Protein AF-A0A535J8W6-F1 (afdb_monomer_lite)

pLDDT: mean 78.18, std 15.45, range [37.81, 95.25]

Radius of gyration: 19.68 Å; chains: 1; bounding box: 38×68×31 Å

Sequence (104 aa):
MSSKTFSMLVRCWYDLQTEATQLQVVRADKAEEIRLEDGNFLLRISVDEATSVGRCFIRHLASGREAYVQGGPNLHTFIKDCLLKDGEPGYSDPGPIDESGTIQ

Secondary structure (DSSP, 8-state):
-------EEEEEEEETTTTEEEEEEEETTTTEE---TT--EEEEEEEETTTTEEEEEEEETTT--EEEEEE-HHHHHHHIIIII--S-----------TT----

Structure (mmCIF, N/CA/C/O backbone):
data_AF-A0A535J8W6-F1
#
_entry.id   AF-A0A535J8W6-F1
#
loop_
_atom_site.group_PDB
_atom_site.id
_atom_site.type_symbol
_atom_site.label_atom_id
_atom_site.label_alt_id
_atom_site.label_comp_id
_atom_site.label_asym_id
_atom_site.label_entity_id
_atom_site.label_seq_id
_atom_site.pdbx_PDB_ins_code
_atom_site.Cartn_x
_atom_site.Cartn_y
_atom_site.Cartn_z
_atom_site.occupancy
_atom_site.B_iso_or_equiv
_atom_site.auth_seq_id
_atom_site.auth_comp_id
_atom_site.auth_asym_id
_atom_site.auth_atom_id
_atom_site.pdbx_PDB_model_num
ATOM 1 N N . MET A 1 1 ? -9.034 -24.166 -9.685 1.00 44.03 1 MET A N 1
ATOM 2 C CA . MET A 1 1 ? -8.695 -23.580 -8.371 1.00 44.03 1 MET A CA 1
ATOM 3 C C . MET A 1 1 ? -9.430 -22.260 -8.242 1.00 44.03 1 MET A C 1
ATOM 5 O O . MET A 1 1 ? -9.347 -21.469 -9.170 1.00 44.03 1 MET A O 1
ATOM 9 N N . SER A 1 2 ? -10.182 -22.024 -7.164 1.00 59.47 2 SER A N 1
ATOM 10 C CA . SER A 1 2 ? -10.814 -20.716 -6.957 1.00 59.47 2 SER A CA 1
ATOM 11 C C . SER A 1 2 ? -9.765 -19.730 -6.438 1.00 59.47 2 SER A C 1
ATOM 13 O O . SER A 1 2 ? -9.337 -19.844 -5.288 1.00 59.47 2 SER A O 1
ATOM 15 N N . SER A 1 3 ? -9.329 -18.774 -7.256 1.00 62.56 3 SER A N 1
ATOM 16 C CA . SER A 1 3 ? -8.558 -17.637 -6.752 1.00 62.56 3 SER A CA 1
ATOM 17 C C . SER A 1 3 ? -9.521 -16.682 -6.052 1.00 62.56 3 SER A C 1
ATOM 19 O O . SER A 1 3 ? -10.410 -16.114 -6.686 1.00 62.56 3 SER A O 1
ATOM 21 N N . LYS A 1 4 ? -9.377 -16.511 -4.738 1.00 80.06 4 LYS A N 1
ATOM 22 C CA . LYS A 1 4 ? -10.051 -15.415 -4.039 1.00 80.06 4 LYS A CA 1
ATOM 23 C C . LYS A 1 4 ? -9.260 -14.142 -4.314 1.00 80.06 4 LYS A C 1
ATOM 25 O O . LYS A 1 4 ? -8.232 -13.918 -3.686 1.00 80.06 4 LYS A O 1
ATOM 30 N N . THR A 1 5 ? -9.733 -13.347 -5.264 1.00 85.12 5 THR A N 1
ATOM 31 C CA . THR A 1 5 ? -9.182 -12.021 -5.552 1.00 85.12 5 THR A CA 1
ATOM 32 C C . THR A 1 5 ? -10.038 -10.975 -4.856 1.00 85.12 5 THR A C 1
ATOM 34 O O . THR A 1 5 ? -11.263 -11.034 -4.923 1.00 85.12 5 THR A O 1
ATOM 37 N N . PHE A 1 6 ? -9.401 -10.019 -4.192 1.00 86.69 6 PHE A N 1
ATOM 38 C CA . PHE A 1 6 ? -10.050 -8.807 -3.708 1.00 86.69 6 PHE A CA 1
ATOM 39 C C . PHE A 1 6 ? -9.081 -7.637 -3.855 1.00 86.69 6 PHE A C 1
ATOM 41 O O . PHE A 1 6 ? -7.865 -7.832 -3.878 1.00 86.69 6 PHE A O 1
ATOM 48 N N . SER A 1 7 ? -9.633 -6.433 -3.944 1.00 88.94 7 SER A N 1
ATOM 49 C CA . SER A 1 7 ? -8.870 -5.190 -4.019 1.00 88.94 7 SER A CA 1
ATOM 50 C C . SER A 1 7 ? -9.066 -4.385 -2.741 1.00 88.94 7 SER A C 1
ATOM 52 O O . SER A 1 7 ? -10.099 -4.492 -2.074 1.00 88.94 7 SER A O 1
ATOM 54 N N . MET A 1 8 ? -8.077 -3.564 -2.407 1.00 88.94 8 MET A N 1
ATOM 55 C CA . MET A 1 8 ? -8.130 -2.649 -1.272 1.00 88.94 8 MET A CA 1
ATOM 56 C C . MET A 1 8 ? -7.937 -1.220 -1.765 1.00 88.94 8 MET A C 1
ATOM 58 O O . MET A 1 8 ? -7.120 -0.973 -2.650 1.00 88.94 8 MET A O 1
ATOM 62 N N . LEU A 1 9 ? -8.688 -0.296 -1.183 1.00 89.31 9 LEU A N 1
ATOM 63 C CA . LEU A 1 9 ? -8.482 1.136 -1.319 1.00 89.31 9 LEU A CA 1
ATOM 64 C C . LEU A 1 9 ? -7.672 1.604 -0.117 1.00 89.31 9 LEU A C 1
ATOM 66 O O . LEU A 1 9 ? -8.035 1.307 1.020 1.00 89.31 9 LEU A O 1
ATOM 70 N N . VAL A 1 10 ? -6.584 2.323 -0.376 1.00 87.56 10 VAL A N 1
ATOM 71 C CA . VAL A 1 10 ? -5.731 2.907 0.659 1.00 87.56 10 VAL A CA 1
ATOM 72 C C . VAL A 1 10 ? -5.824 4.418 0.529 1.00 87.56 10 VAL A C 1
ATOM 74 O O . VAL A 1 10 ? -5.435 4.979 -0.494 1.00 87.56 10 VAL A O 1
ATOM 77 N N . ARG A 1 11 ? -6.368 5.074 1.552 1.00 88.88 11 ARG A N 1
ATOM 78 C CA . ARG A 1 11 ? -6.489 6.529 1.628 1.00 88.88 11 ARG A CA 1
ATOM 79 C C . ARG A 1 11 ? -5.551 7.045 2.707 1.00 88.88 11 ARG A C 1
ATOM 81 O O . ARG A 1 11 ? -5.593 6.573 3.836 1.00 88.88 11 ARG A O 1
ATOM 88 N N . CYS A 1 12 ? -4.740 8.029 2.349 1.00 88.94 12 CYS A N 1
ATOM 89 C CA . CYS A 1 12 ? -3.815 8.709 3.244 1.00 88.94 12 CYS A CA 1
ATOM 90 C C . CYS A 1 12 ? -4.173 10.197 3.271 1.00 88.94 12 CYS A C 1
ATOM 92 O O . CYS A 1 12 ? -4.429 10.781 2.215 1.00 88.94 12 CYS A O 1
ATOM 94 N N . TRP A 1 13 ? -4.238 10.801 4.453 1.00 90.19 13 TRP A N 1
ATOM 95 C CA . TRP A 1 13 ? -4.436 12.242 4.602 1.00 90.19 13 TRP A CA 1
ATOM 96 C C . TRP A 1 13 ? -3.746 12.747 5.864 1.00 90.19 13 TRP A C 1
ATOM 98 O O . TRP A 1 13 ? -3.555 11.999 6.819 1.00 90.19 13 TRP A O 1
ATOM 108 N N . TYR A 1 14 ? -3.374 14.023 5.864 1.00 90.19 14 TYR A N 1
ATOM 109 C CA . TYR A 1 14 ? -2.870 14.683 7.061 1.00 90.19 14 TYR A CA 1
ATOM 110 C C . TYR A 1 14 ? -4.052 15.229 7.864 1.00 90.19 14 TYR A C 1
ATOM 112 O O . TYR A 1 14 ? -4.832 16.033 7.351 1.00 90.19 14 TYR A O 1
ATOM 120 N N . ASP A 1 15 ? -4.220 14.753 9.094 1.00 93.88 15 ASP A N 1
ATOM 121 C CA . ASP A 1 15 ? -5.231 15.247 10.022 1.00 93.88 15 ASP A CA 1
ATOM 122 C C . ASP A 1 15 ? -4.630 16.363 10.877 1.00 93.88 15 ASP A C 1
ATOM 124 O O . ASP A 1 15 ? -3.738 16.128 11.694 1.00 93.88 15 ASP A O 1
ATOM 128 N N . LEU A 1 16 ? -5.134 17.581 10.670 1.00 93.19 16 LEU A N 1
ATOM 129 C CA . LEU A 1 16 ? -4.690 18.782 11.374 1.00 93.19 16 LEU A CA 1
ATOM 130 C C . LEU A 1 16 ? -5.049 18.765 12.864 1.00 93.19 16 LEU A C 1
ATOM 132 O O . LEU A 1 16 ? -4.376 19.431 13.640 1.00 93.19 16 LEU A O 1
ATOM 136 N N . GLN A 1 17 ? -6.088 18.035 13.282 1.00 95.25 17 GLN A N 1
ATOM 137 C CA . GLN A 1 17 ? -6.473 17.979 14.695 1.00 95.25 17 GLN A CA 1
ATOM 138 C C . GLN A 1 17 ? -5.521 17.107 15.507 1.00 95.25 17 GLN A C 1
ATOM 140 O O . GLN A 1 17 ? -5.221 17.422 16.656 1.00 95.25 17 GLN A O 1
ATOM 145 N N . THR A 1 18 ? -5.053 16.008 14.915 1.00 93.06 18 THR A N 1
ATOM 146 C CA . THR A 1 18 ? -4.110 15.087 15.564 1.00 93.06 18 THR A CA 1
ATOM 147 C C . THR A 1 18 ? -2.657 15.348 15.169 1.00 93.06 18 THR A C 1
ATOM 149 O O . THR A 1 18 ? -1.778 14.622 15.621 1.00 93.06 1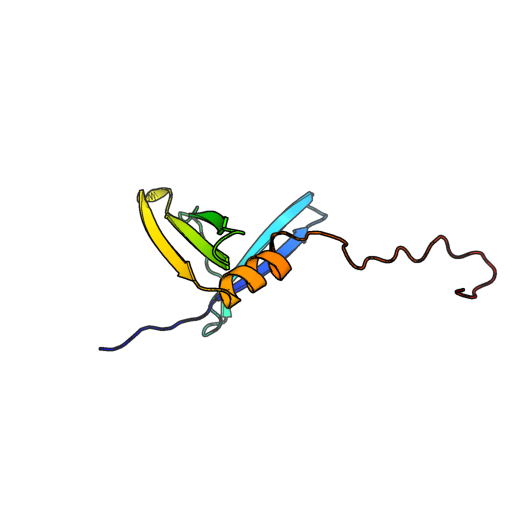8 THR A O 1
ATOM 152 N N . GLU A 1 19 ? -2.422 16.316 14.277 1.00 94.19 19 GLU A N 1
ATOM 153 C CA . GLU A 1 19 ? -1.130 16.619 13.640 1.00 94.19 19 GLU A CA 1
ATOM 154 C C . GLU A 1 19 ? -0.423 15.375 13.074 1.00 94.19 19 GLU A C 1
ATOM 156 O O . GLU A 1 19 ? 0.805 15.266 13.058 1.00 94.19 19 GLU A O 1
ATOM 161 N N . ALA A 1 20 ? -1.206 14.411 12.586 1.00 87.19 20 ALA A N 1
ATOM 162 C CA . ALA A 1 20 ? -0.720 13.091 12.211 1.00 87.19 20 ALA A CA 1
ATOM 163 C C . ALA A 1 20 ? -1.235 12.683 10.835 1.00 87.19 20 ALA A C 1
ATOM 165 O O . ALA A 1 20 ? -2.341 13.030 10.422 1.00 87.19 20 ALA A O 1
ATOM 166 N N . THR A 1 21 ? -0.425 11.900 10.124 1.00 89.69 21 THR A N 1
ATOM 167 C CA . THR A 1 21 ? -0.887 11.245 8.902 1.00 89.69 21 THR A CA 1
ATOM 168 C C . THR A 1 21 ? -1.787 10.078 9.282 1.00 89.69 21 THR A C 1
ATOM 170 O O . THR A 1 21 ? -1.342 9.134 9.932 1.00 89.69 21 THR A O 1
ATOM 173 N N . GLN A 1 22 ? -3.042 10.149 8.861 1.00 88.75 22 GLN A N 1
ATOM 174 C CA . GLN A 1 22 ? -4.029 9.099 9.042 1.00 88.75 22 GLN A CA 1
ATOM 175 C C . GLN A 1 22 ? -4.071 8.207 7.801 1.00 88.75 22 GLN A C 1
ATOM 177 O O . GLN A 1 22 ? -3.937 8.671 6.663 1.00 88.75 22 GLN A O 1
ATOM 182 N N . LEU A 1 23 ? -4.264 6.911 8.034 1.00 86.81 23 LEU A N 1
ATOM 183 C CA . LEU A 1 23 ? -4.367 5.894 6.997 1.00 86.81 23 LEU A CA 1
ATOM 184 C C . LEU A 1 23 ? -5.682 5.141 7.164 1.00 86.81 23 LEU A C 1
ATOM 186 O O . LEU A 1 23 ? -5.950 4.588 8.226 1.00 86.81 23 LEU A O 1
ATOM 190 N N . GLN A 1 24 ? -6.459 5.056 6.090 1.00 89.38 24 GLN A N 1
ATOM 191 C CA . GLN A 1 24 ? -7.634 4.198 6.015 1.00 89.38 24 GLN A CA 1
ATOM 192 C C . GLN A 1 24 ? -7.435 3.152 4.929 1.00 89.38 24 GLN A C 1
ATOM 194 O O . GLN A 1 24 ? -7.054 3.473 3.800 1.00 89.38 24 GLN A O 1
ATOM 199 N N . VAL A 1 25 ? -7.731 1.898 5.264 1.00 89.75 25 VAL A N 1
ATOM 200 C CA . VAL A 1 25 ? -7.699 0.779 4.322 1.00 89.75 25 VAL A CA 1
ATOM 201 C C . VAL A 1 25 ? -9.090 0.173 4.246 1.00 89.75 25 VAL A C 1
ATOM 203 O O . VAL A 1 25 ? -9.638 -0.246 5.258 1.00 89.75 25 VAL A O 1
ATOM 206 N N . VAL A 1 26 ? -9.670 0.110 3.051 1.00 91.38 26 VAL A N 1
ATOM 207 C CA . VAL A 1 26 ? -11.037 -0.384 2.830 1.00 91.38 26 VAL A CA 1
ATOM 208 C C . VAL A 1 26 ? -11.021 -1.501 1.799 1.00 91.38 26 VAL A C 1
ATOM 210 O O . VAL A 1 26 ? -10.374 -1.390 0.759 1.00 91.38 26 VAL A O 1
ATOM 213 N N . ARG A 1 27 ? -11.767 -2.579 2.039 1.00 91.25 27 ARG A N 1
ATOM 214 C CA . ARG A 1 27 ? -12.050 -3.583 1.010 1.00 91.25 27 ARG A CA 1
ATOM 215 C C . ARG A 1 27 ? -12.932 -2.991 -0.078 1.00 91.25 27 ARG A C 1
ATOM 217 O O . ARG A 1 27 ? -14.081 -2.650 0.184 1.00 91.25 27 ARG A O 1
ATOM 224 N N . ALA A 1 28 ? -12.429 -2.933 -1.307 1.00 91.25 28 ALA A N 1
ATOM 225 C CA . ALA A 1 28 ? -13.139 -2.303 -2.419 1.00 91.25 28 ALA A CA 1
ATOM 226 C C . ALA A 1 28 ? -14.464 -3.008 -2.754 1.00 91.25 28 ALA A C 1
ATOM 228 O O . ALA A 1 28 ? -15.430 -2.362 -3.136 1.00 91.25 28 ALA A O 1
ATOM 229 N N . ASP A 1 29 ? -14.515 -4.331 -2.589 1.00 91.00 29 ASP A N 1
ATOM 230 C CA . ASP A 1 29 ? -15.686 -5.144 -2.920 1.00 91.00 29 ASP A CA 1
ATOM 231 C C . ASP A 1 29 ? -16.802 -5.071 -1.873 1.00 91.00 29 ASP A C 1
ATOM 233 O O . ASP A 1 29 ? -17.954 -5.362 -2.183 1.00 91.00 29 ASP A O 1
ATOM 237 N N . LYS A 1 30 ? -16.466 -4.695 -0.636 1.00 91.50 30 LYS A N 1
ATOM 238 C CA . LYS A 1 30 ? -17.403 -4.698 0.495 1.00 91.50 30 LYS A CA 1
ATOM 239 C C . LYS A 1 30 ? -17.636 -3.334 1.127 1.00 91.50 30 LYS A C 1
ATOM 241 O O . LYS A 1 30 ? -18.524 -3.210 1.959 1.00 91.50 30 LYS A O 1
ATOM 246 N N . ALA A 1 31 ? -16.816 -2.345 0.778 1.00 90.06 31 ALA A N 1
ATOM 247 C CA . ALA A 1 31 ? -16.733 -1.066 1.478 1.00 90.06 31 ALA A CA 1
ATOM 248 C C . ALA A 1 31 ? -16.499 -1.215 3.001 1.00 90.06 31 ALA A C 1
ATOM 250 O O . ALA A 1 31 ? -16.855 -0.339 3.782 1.00 90.06 31 ALA A O 1
ATOM 251 N N . GLU A 1 32 ? -15.888 -2.325 3.426 1.00 91.00 32 GLU A N 1
ATOM 252 C CA . GLU A 1 32 ? -15.566 -2.600 4.828 1.00 91.00 32 GLU A CA 1
ATOM 253 C C . GLU A 1 32 ? -14.170 -2.069 5.154 1.00 91.00 32 GLU A C 1
ATOM 255 O O . GLU A 1 32 ? -13.195 -2.422 4.480 1.00 91.00 32 GLU A O 1
ATOM 260 N N . GLU A 1 33 ? -14.065 -1.248 6.198 1.00 88.94 33 GLU A N 1
ATOM 261 C CA . GLU A 1 33 ? -12.773 -0.807 6.718 1.00 88.94 33 GLU A CA 1
ATOM 262 C C . GLU A 1 33 ? -12.021 -1.982 7.355 1.00 88.94 33 GLU A C 1
ATOM 264 O O . GLU A 1 33 ? -12.553 -2.730 8.178 1.00 88.94 33 GLU A O 1
ATOM 269 N N . ILE A 1 34 ? -10.765 -2.151 6.951 1.00 84.56 34 ILE A N 1
ATOM 270 C CA . ILE A 1 34 ? -9.871 -3.182 7.457 1.00 84.56 34 ILE A CA 1
ATOM 271 C C . ILE A 1 34 ? -9.115 -2.604 8.643 1.00 84.56 34 ILE A C 1
ATOM 273 O O . ILE A 1 34 ? -8.211 -1.783 8.485 1.00 84.56 34 ILE A O 1
ATOM 277 N N . ARG A 1 35 ? -9.444 -3.095 9.836 1.00 79.12 35 ARG A N 1
ATOM 278 C CA . ARG A 1 35 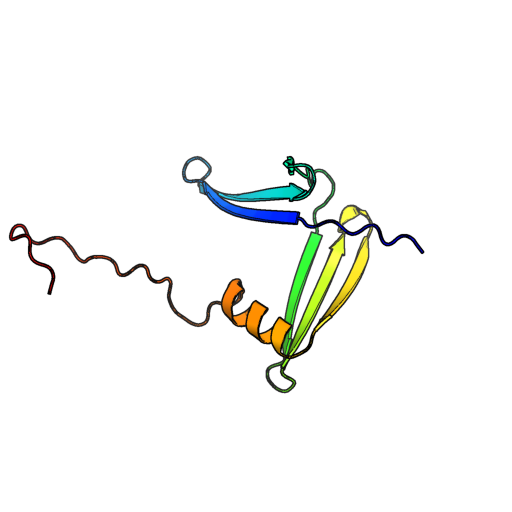? -8.666 -2.799 11.035 1.00 79.12 35 ARG A CA 1
ATOM 279 C C . ARG A 1 35 ? -7.379 -3.607 11.033 1.00 79.12 35 ARG A C 1
ATOM 281 O O . ARG A 1 35 ? -7.403 -4.835 11.003 1.00 79.12 35 ARG A O 1
ATOM 288 N N . LEU A 1 36 ? -6.255 -2.907 11.109 1.00 74.12 36 LEU A N 1
ATOM 289 C CA . LEU A 1 36 ? -4.924 -3.501 11.217 1.00 74.12 36 LEU A CA 1
ATOM 290 C C . LEU A 1 36 ? -4.531 -3.743 12.688 1.00 74.12 36 LEU A C 1
ATOM 292 O O . LEU A 1 36 ? -3.352 -3.675 13.003 1.00 74.12 36 LEU A O 1
ATOM 296 N N . GLU A 1 37 ? -5.489 -3.998 13.592 1.00 56.88 37 GLU A N 1
ATOM 297 C CA . GLU A 1 37 ? -5.300 -3.977 15.063 1.00 56.88 37 GLU A CA 1
ATOM 298 C C . GLU A 1 37 ? -4.215 -4.952 15.597 1.00 56.88 37 GLU A C 1
ATOM 300 O O . GLU A 1 37 ? -3.643 -4.675 16.643 1.00 56.88 37 GLU A O 1
ATOM 305 N N . ASP A 1 38 ? -3.815 -5.985 14.837 1.00 61.56 38 ASP A N 1
ATOM 306 C CA . ASP A 1 38 ? -2.622 -6.837 15.089 1.00 61.56 38 ASP A CA 1
ATOM 307 C C . ASP A 1 38 ? -1.580 -6.792 13.940 1.00 61.56 38 ASP A C 1
ATOM 309 O O . ASP A 1 38 ? -0.565 -7.494 13.932 1.00 61.56 38 ASP A O 1
ATOM 313 N N . GLY A 1 39 ? -1.866 -5.980 12.924 1.00 66.56 39 GLY A N 1
ATOM 314 C CA . GLY A 1 39 ? -1.349 -6.017 11.561 1.00 66.56 39 GLY A CA 1
ATOM 315 C C . GLY A 1 39 ? -0.394 -4.880 11.243 1.00 66.56 39 GLY A C 1
ATOM 316 O O . GLY A 1 39 ? -0.535 -4.224 10.214 1.00 66.56 39 GLY A O 1
ATOM 317 N N . ASN A 1 40 ? 0.602 -4.650 12.097 1.00 74.81 40 ASN A N 1
ATOM 318 C CA . ASN A 1 40 ? 1.735 -3.833 11.681 1.00 74.81 40 ASN A CA 1
ATOM 319 C C . ASN A 1 40 ? 2.534 -4.614 10.630 1.00 74.81 40 ASN A C 1
ATOM 321 O O . ASN A 1 40 ? 3.077 -5.692 10.908 1.00 74.81 40 ASN A O 1
ATOM 325 N N . PHE A 1 41 ? 2.598 -4.075 9.415 1.00 83.62 41 PHE A N 1
ATOM 326 C CA . PHE A 1 41 ? 3.404 -4.625 8.333 1.00 83.62 41 PHE A CA 1
ATOM 327 C C . PHE A 1 41 ? 4.597 -3.719 8.064 1.00 83.62 41 PHE A C 1
ATOM 329 O O . PHE A 1 41 ? 4.450 -2.508 7.919 1.00 83.62 41 PHE A O 1
ATOM 336 N N . LEU A 1 42 ? 5.778 -4.317 7.937 1.00 84.12 42 LEU A N 1
ATOM 337 C CA . LEU A 1 42 ? 6.902 -3.637 7.316 1.00 84.12 42 LEU A CA 1
ATOM 338 C C . LEU A 1 42 ? 6.765 -3.792 5.803 1.00 84.12 42 LEU A C 1
ATOM 340 O O . LEU A 1 42 ? 6.851 -4.909 5.290 1.00 84.12 42 LEU A O 1
ATOM 344 N N . LEU A 1 43 ? 6.590 -2.668 5.113 1.00 85.56 43 LEU A N 1
ATOM 345 C CA . LEU A 1 43 ? 6.728 -2.566 3.667 1.00 85.56 43 LEU A CA 1
ATOM 346 C C . LEU A 1 43 ? 8.103 -1.971 3.360 1.00 85.56 43 LEU A C 1
ATOM 348 O O . LEU A 1 43 ? 8.367 -0.819 3.696 1.00 85.56 43 LEU A O 1
ATOM 352 N N . ARG A 1 44 ? 8.992 -2.746 2.737 1.00 87.94 44 ARG A N 1
ATOM 353 C CA . ARG A 1 44 ? 10.285 -2.247 2.257 1.00 87.94 44 ARG A CA 1
ATOM 354 C C . ARG A 1 44 ? 10.300 -2.270 0.743 1.00 87.94 44 ARG A C 1
ATOM 356 O O . ARG A 1 44 ? 10.185 -3.332 0.138 1.00 87.94 44 ARG A O 1
ATOM 363 N N . ILE A 1 45 ? 10.496 -1.098 0.161 1.00 86.88 45 ILE A N 1
ATOM 364 C CA . ILE A 1 45 ? 10.630 -0.923 -1.275 1.00 86.88 45 ILE A CA 1
ATOM 365 C C . ILE A 1 45 ? 12.104 -0.678 -1.583 1.00 86.88 45 ILE A C 1
ATOM 367 O O . ILE A 1 45 ? 12.739 0.163 -0.950 1.00 86.88 45 ILE A O 1
ATOM 371 N N . SER A 1 46 ? 12.652 -1.432 -2.529 1.00 84.62 46 SER A N 1
ATOM 372 C CA . SER A 1 46 ? 13.966 -1.167 -3.100 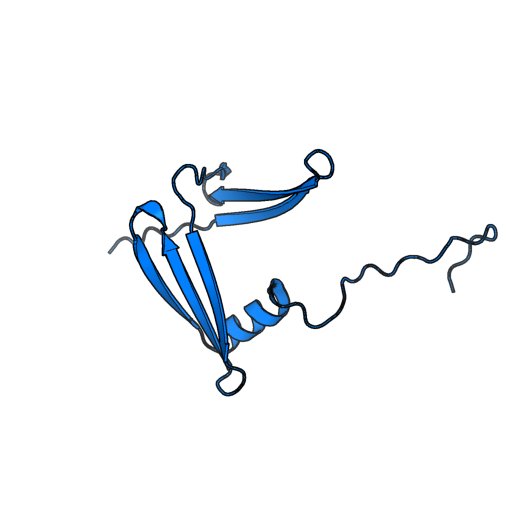1.00 84.62 46 SER A CA 1
ATOM 373 C C . SER A 1 46 ? 13.868 -1.093 -4.615 1.00 84.62 46 SER A C 1
ATOM 375 O O . SER A 1 46 ? 13.195 -1.895 -5.265 1.00 84.62 46 SER A O 1
ATOM 377 N N . VAL A 1 47 ? 14.534 -0.087 -5.164 1.00 83.62 47 VAL A N 1
ATOM 378 C CA . VAL A 1 47 ? 14.527 0.252 -6.583 1.00 83.62 47 VAL A CA 1
ATOM 379 C C . VAL A 1 47 ? 15.954 0.084 -7.082 1.00 83.62 47 VAL A C 1
ATOM 381 O O . VAL A 1 47 ? 16.888 0.588 -6.463 1.00 83.62 47 VAL A O 1
ATOM 384 N N . ASP A 1 48 ? 16.130 -0.689 -8.149 1.00 82.69 48 ASP A N 1
ATOM 385 C CA . ASP A 1 48 ? 17.433 -0.915 -8.768 1.00 82.69 48 ASP A CA 1
ATOM 386 C C . ASP A 1 48 ? 17.513 -0.145 -10.087 1.00 82.69 48 ASP A C 1
ATOM 388 O O . ASP A 1 48 ? 16.920 -0.532 -11.096 1.00 82.69 48 ASP A O 1
ATOM 392 N N . GLU A 1 49 ? 18.249 0.964 -10.058 1.00 79.44 49 GLU A N 1
ATOM 393 C CA . GLU A 1 49 ? 18.406 1.875 -11.193 1.00 79.44 49 GLU A CA 1
ATOM 394 C C . GLU A 1 49 ? 19.118 1.243 -12.390 1.00 79.44 49 GLU A C 1
ATOM 396 O O . GLU A 1 49 ? 18.855 1.619 -13.529 1.00 79.44 49 GLU A O 1
ATOM 401 N N . ALA A 1 50 ? 19.985 0.254 -12.159 1.00 82.69 50 ALA A N 1
ATOM 402 C CA . ALA A 1 50 ? 20.706 -0.409 -13.238 1.00 82.69 50 ALA A CA 1
ATOM 403 C C . ALA A 1 50 ? 19.820 -1.415 -13.982 1.00 82.69 50 ALA A C 1
ATOM 405 O O . ALA A 1 50 ? 20.006 -1.638 -15.178 1.00 82.69 50 ALA A O 1
ATOM 406 N N . THR A 1 51 ? 18.864 -2.037 -13.285 1.00 78.62 51 THR A N 1
ATOM 407 C CA . THR A 1 51 ? 18.055 -3.130 -13.846 1.00 78.62 51 THR A CA 1
ATOM 408 C C . THR A 1 51 ? 16.592 -2.765 -14.100 1.00 78.62 51 THR A C 1
ATOM 410 O O . THR A 1 51 ? 15.877 -3.555 -14.714 1.00 78.62 51 THR A O 1
ATOM 413 N N . SER A 1 52 ? 16.132 -1.577 -13.684 1.00 79.19 52 SER A N 1
ATOM 414 C CA . SER A 1 52 ? 14.710 -1.179 -13.728 1.00 79.19 52 SER A CA 1
ATOM 415 C C . SER A 1 52 ? 13.784 -2.171 -13.004 1.00 79.19 52 SER A C 1
ATOM 417 O O . SER A 1 52 ? 12.623 -2.359 -13.381 1.00 79.19 52 SER A O 1
ATOM 419 N N . VAL A 1 53 ? 14.314 -2.860 -11.990 1.00 79.06 53 VAL A N 1
ATOM 420 C CA . VAL A 1 53 ? 13.579 -3.838 -11.185 1.00 79.06 53 VAL A CA 1
ATOM 421 C C . VAL A 1 53 ? 13.152 -3.189 -9.875 1.00 79.06 53 VAL A C 1
ATOM 423 O O . VAL A 1 53 ? 13.985 -2.791 -9.057 1.00 79.06 53 VAL A O 1
ATOM 426 N N . GLY A 1 54 ? 11.840 -3.166 -9.643 1.00 82.88 54 GLY A N 1
ATOM 427 C CA . GLY A 1 54 ? 11.247 -2.804 -8.360 1.00 82.88 54 GLY A CA 1
ATOM 428 C C . GLY A 1 54 ? 11.058 -4.045 -7.491 1.00 82.88 54 GLY A C 1
ATOM 429 O O . GLY A 1 54 ? 10.483 -5.046 -7.932 1.00 82.88 54 GLY A O 1
ATOM 430 N N . ARG A 1 55 ? 11.527 -3.993 -6.245 1.00 85.88 55 ARG A N 1
ATOM 431 C CA . ARG A 1 55 ? 11.337 -5.061 -5.259 1.00 85.88 55 ARG A CA 1
ATOM 432 C C . ARG A 1 55 ? 10.561 -4.523 -4.073 1.00 85.88 55 ARG A C 1
ATOM 434 O O . ARG A 1 55 ? 10.842 -3.446 -3.556 1.00 85.88 55 ARG A O 1
ATOM 441 N N . CYS A 1 56 ? 9.591 -5.305 -3.636 1.00 88.19 56 CYS A N 1
ATOM 442 C CA . CYS A 1 56 ? 8.772 -5.014 -2.483 1.00 88.19 56 CYS A CA 1
ATOM 443 C C . CYS A 1 56 ? 8.814 -6.210 -1.535 1.00 88.19 56 CYS A C 1
ATOM 445 O O . CYS A 1 56 ? 8.538 -7.348 -1.916 1.00 88.19 56 CYS A O 1
ATOM 447 N N . PHE A 1 57 ? 9.194 -5.943 -0.296 1.00 88.75 57 PHE A N 1
ATOM 448 C CA . PHE A 1 57 ? 9.206 -6.907 0.785 1.00 88.75 57 PHE A CA 1
ATOM 449 C C . PHE A 1 57 ? 8.120 -6.542 1.785 1.00 88.75 57 PHE A C 1
ATOM 451 O O . PHE A 1 57 ? 8.059 -5.403 2.251 1.00 88.75 57 PHE A O 1
ATOM 458 N N . ILE A 1 58 ? 7.285 -7.522 2.116 1.00 90.12 58 ILE A N 1
ATOM 459 C CA . ILE A 1 58 ? 6.182 -7.376 3.057 1.00 90.12 58 ILE A CA 1
ATOM 460 C C . ILE A 1 58 ? 6.427 -8.342 4.206 1.00 90.12 58 ILE A C 1
ATOM 462 O O . ILE A 1 58 ? 6.510 -9.550 3.993 1.00 90.12 58 ILE A O 1
ATOM 466 N N . ARG A 1 59 ? 6.491 -7.827 5.431 1.00 90.12 59 ARG A N 1
ATOM 467 C CA . ARG A 1 59 ? 6.600 -8.648 6.641 1.00 90.12 59 ARG A CA 1
ATOM 468 C C . ARG A 1 59 ? 5.490 -8.318 7.614 1.00 90.12 59 ARG A C 1
ATOM 470 O O . ARG A 1 59 ? 5.359 -7.171 8.024 1.00 90.12 59 ARG A O 1
ATOM 477 N N . HIS A 1 60 ? 4.745 -9.333 8.035 1.00 88.00 60 HIS A N 1
ATOM 478 C CA . HIS A 1 60 ? 3.806 -9.218 9.142 1.00 88.00 60 HIS A CA 1
ATOM 479 C C . HIS A 1 60 ? 4.571 -9.318 10.462 1.00 88.00 60 HIS A C 1
ATOM 481 O O . HIS A 1 60 ? 5.088 -10.391 10.787 1.00 88.00 60 HIS A O 1
ATOM 487 N N . LEU A 1 61 ? 4.657 -8.222 11.218 1.00 85.25 61 LEU A N 1
ATOM 488 C CA . LEU A 1 61 ? 5.530 -8.156 12.391 1.00 85.25 61 LEU A CA 1
ATOM 489 C C . LEU A 1 61 ? 5.107 -9.135 13.489 1.00 85.25 61 LEU A C 1
ATOM 491 O O . LEU A 1 61 ? 5.960 -9.856 13.999 1.00 85.25 61 LEU A O 1
ATOM 495 N N . ALA A 1 62 ? 3.808 -9.234 13.784 1.00 86.44 62 ALA A N 1
ATOM 496 C CA . ALA A 1 62 ? 3.309 -10.083 14.865 1.00 86.44 62 ALA A CA 1
ATOM 497 C C . ALA A 1 62 ? 3.539 -11.584 14.613 1.00 86.44 62 ALA A C 1
ATOM 499 O O . ALA A 1 62 ? 3.907 -12.316 15.524 1.00 86.44 62 ALA A O 1
ATOM 500 N N . SER A 1 63 ? 3.359 -12.059 13.371 1.00 87.75 63 SER A N 1
ATOM 501 C CA . SER A 1 63 ? 3.547 -13.490 13.048 1.00 87.75 63 SER A CA 1
ATOM 502 C C . SER A 1 63 ? 4.929 -13.850 12.497 1.00 87.75 63 SER A C 1
ATOM 504 O O . SER A 1 63 ? 5.196 -15.023 12.265 1.00 87.75 63 SER A O 1
ATOM 506 N N . GLY A 1 64 ? 5.752 -12.858 12.149 1.00 87.75 64 GLY A N 1
ATOM 507 C CA . GLY A 1 64 ? 7.027 -13.064 11.457 1.00 87.75 64 GLY A CA 1
ATOM 508 C C . GLY A 1 64 ? 6.932 -13.584 10.014 1.00 87.75 64 GLY A C 1
ATOM 509 O O . GLY A 1 64 ? 7.964 -13.839 9.410 1.00 87.75 64 GLY A O 1
ATOM 510 N N . ARG A 1 65 ? 5.729 -13.755 9.447 1.00 88.94 65 ARG A N 1
ATOM 511 C CA . ARG A 1 65 ? 5.528 -14.189 8.053 1.00 88.94 65 ARG A CA 1
ATOM 512 C C . ARG A 1 65 ? 5.948 -13.109 7.061 1.00 88.94 65 ARG A C 1
ATOM 514 O O . ARG A 1 65 ? 5.694 -11.925 7.286 1.00 88.94 65 ARG A O 1
ATOM 521 N N . GLU A 1 66 ? 6.518 -13.542 5.942 1.00 93.06 66 GLU A N 1
ATOM 522 C CA . GLU A 1 66 ? 7.138 -12.667 4.948 1.00 93.06 66 GLU A CA 1
ATOM 523 C C . GLU A 1 66 ? 6.720 -13.045 3.525 1.00 93.06 66 GLU A C 1
ATOM 525 O O . GLU A 1 66 ? 6.471 -14.214 3.225 1.00 93.06 66 GLU A O 1
ATOM 530 N N . ALA A 1 67 ? 6.651 -12.044 2.649 1.00 89.75 67 ALA A N 1
ATOM 531 C CA . ALA A 1 67 ? 6.408 -12.203 1.224 1.00 89.75 67 ALA A CA 1
ATOM 532 C C . ALA A 1 67 ? 7.290 -11.244 0.414 1.00 89.75 67 ALA A C 1
ATOM 534 O O . ALA A 1 67 ? 7.553 -10.112 0.828 1.00 89.75 67 ALA A O 1
ATOM 535 N N . TYR A 1 68 ? 7.708 -11.701 -0.765 1.00 88.69 68 TYR A N 1
ATOM 536 C CA . TYR A 1 68 ? 8.528 -10.940 -1.702 1.00 88.69 68 TYR A CA 1
ATOM 537 C C . TYR A 1 68 ? 7.782 -10.776 -3.022 1.00 88.69 68 TYR A C 1
ATOM 539 O O . TYR A 1 68 ? 7.352 -11.758 -3.627 1.00 88.69 68 TYR A O 1
ATOM 547 N N . VAL A 1 69 ? 7.653 -9.533 -3.475 1.00 84.69 69 VAL A N 1
ATOM 548 C CA . VAL A 1 69 ? 7.074 -9.174 -4.768 1.00 84.69 69 VAL A CA 1
ATOM 549 C C . VAL A 1 69 ? 8.163 -8.502 -5.593 1.00 84.69 69 VAL A C 1
ATOM 551 O O . VAL A 1 69 ? 8.700 -7.467 -5.203 1.00 84.69 69 VAL A O 1
ATOM 554 N N . GLN A 1 70 ? 8.498 -9.095 -6.736 1.00 86.81 70 GLN A N 1
ATOM 555 C CA . GLN A 1 70 ? 9.388 -8.494 -7.724 1.00 86.81 70 GLN A CA 1
ATOM 556 C C . GLN A 1 70 ? 8.576 -8.140 -8.965 1.00 86.81 70 GLN A C 1
ATOM 558 O O . GLN A 1 70 ? 7.821 -8.968 -9.474 1.00 86.81 70 GLN A O 1
ATOM 563 N N . GLY A 1 71 ? 8.754 -6.920 -9.456 1.00 85.06 71 GLY A N 1
ATOM 564 C CA . GLY A 1 71 ? 8.158 -6.457 -10.700 1.00 85.06 71 GLY A CA 1
ATOM 565 C C . GLY A 1 71 ? 9.208 -5.875 -11.635 1.00 85.06 71 GLY A C 1
ATOM 566 O O . GLY A 1 71 ? 10.297 -5.486 -11.216 1.00 85.06 71 GLY A O 1
ATOM 567 N N . GLY A 1 72 ? 8.869 -5.853 -12.919 1.00 86.94 72 GLY A N 1
ATOM 568 C CA . GLY A 1 72 ? 9.688 -5.233 -13.954 1.00 86.94 72 GLY A CA 1
ATOM 569 C C . GLY A 1 72 ? 9.485 -3.712 -14.050 1.00 86.94 72 GLY A C 1
ATOM 570 O O . GLY A 1 72 ? 8.971 -3.095 -13.110 1.00 86.94 72 GLY A O 1
ATOM 571 N N . PRO A 1 73 ? 9.801 -3.119 -15.215 1.00 85.19 73 PRO A N 1
ATOM 572 C CA . PRO A 1 73 ? 9.848 -1.668 -15.407 1.00 85.19 73 PRO A CA 1
ATOM 573 C C . PRO A 1 73 ? 8.575 -0.915 -14.998 1.00 85.19 73 PRO A C 1
ATOM 575 O O . PRO A 1 73 ? 8.663 0.142 -14.390 1.00 85.19 73 PRO A O 1
ATOM 578 N N . ASN A 1 74 ? 7.383 -1.473 -15.234 1.00 86.81 74 ASN A N 1
ATOM 579 C CA . ASN A 1 74 ? 6.130 -0.796 -14.872 1.00 86.81 74 ASN A CA 1
ATOM 580 C C . ASN A 1 74 ? 5.954 -0.630 -13.354 1.00 86.81 74 ASN A C 1
ATOM 582 O O . ASN A 1 74 ? 5.440 0.391 -12.907 1.00 86.81 74 ASN A O 1
ATOM 586 N N . LEU A 1 75 ? 6.382 -1.618 -12.556 1.00 82.94 75 LEU A N 1
ATOM 587 C CA . LEU A 1 75 ? 6.349 -1.491 -11.095 1.00 82.94 75 LEU A CA 1
ATOM 588 C C . LEU A 1 75 ? 7.393 -0.473 -10.626 1.00 82.94 75 LEU A C 1
ATOM 590 O O . LEU A 1 75 ? 7.120 0.314 -9.725 1.00 82.94 75 LEU A O 1
ATOM 594 N N . HIS A 1 76 ? 8.572 -0.486 -11.249 1.00 84.06 76 HIS A N 1
ATOM 595 C CA . HIS A 1 76 ? 9.649 0.465 -10.978 1.00 84.06 76 HIS A CA 1
ATOM 596 C C . HIS A 1 76 ? 9.203 1.910 -11.222 1.00 84.06 76 HIS A C 1
ATOM 598 O O . HIS A 1 76 ? 9.316 2.737 -10.321 1.00 84.06 76 HIS A O 1
ATOM 604 N N . THR A 1 77 ? 8.632 2.197 -12.394 1.00 85.62 77 THR A N 1
ATOM 605 C CA . THR A 1 77 ? 8.080 3.516 -12.737 1.00 85.62 77 THR A CA 1
ATOM 606 C C . THR A 1 77 ? 6.980 3.930 -11.766 1.00 85.62 77 THR A C 1
ATOM 608 O O . THR A 1 77 ? 7.053 5.013 -11.200 1.00 85.62 77 THR A O 1
ATOM 611 N N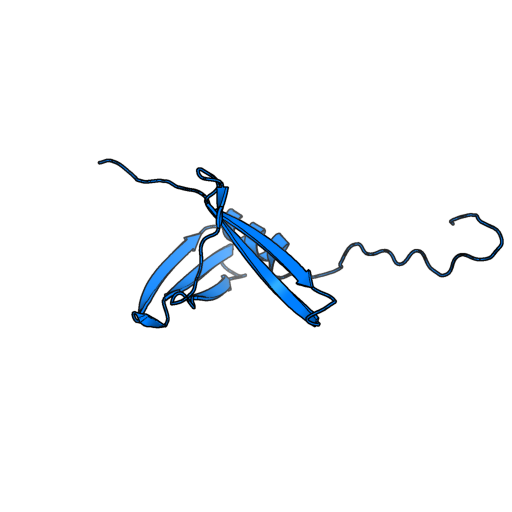 . PHE A 1 78 ? 6.018 3.046 -11.480 1.00 85.06 78 PHE A N 1
ATOM 612 C CA . PHE A 1 78 ? 4.947 3.345 -10.526 1.00 85.06 78 PHE A CA 1
ATOM 613 C C . PHE A 1 78 ? 5.482 3.740 -9.141 1.00 85.06 78 PHE A C 1
ATOM 615 O O . PHE A 1 78 ? 5.028 4.717 -8.551 1.00 85.06 78 PHE A O 1
ATOM 622 N N . ILE A 1 79 ? 6.460 2.996 -8.613 1.00 83.88 79 ILE A N 1
ATOM 623 C CA . ILE A 1 79 ? 7.082 3.306 -7.320 1.00 83.88 79 ILE A CA 1
ATOM 624 C C . ILE A 1 79 ? 7.750 4.682 -7.354 1.00 83.88 79 ILE A C 1
ATOM 626 O O . ILE A 1 79 ? 7.573 5.464 -6.420 1.00 83.88 79 ILE A O 1
ATOM 630 N N . LYS A 1 80 ? 8.511 4.981 -8.410 1.00 83.75 80 LYS A N 1
ATOM 631 C CA . LYS A 1 80 ? 9.185 6.274 -8.547 1.00 83.75 80 LYS A CA 1
ATOM 632 C C . LYS A 1 80 ? 8.194 7.429 -8.556 1.00 83.75 80 LYS A C 1
ATOM 634 O O . LYS A 1 80 ? 8.287 8.313 -7.705 1.00 83.75 80 LYS A O 1
ATOM 639 N N . ASP A 1 81 ? 7.220 7.359 -9.455 1.00 85.19 81 ASP A N 1
ATOM 640 C CA . ASP A 1 81 ? 6.275 8.444 -9.706 1.00 85.19 81 ASP A CA 1
ATOM 641 C C . ASP A 1 81 ? 5.349 8.677 -8.506 1.00 85.19 81 ASP A C 1
ATOM 643 O O . ASP A 1 81 ? 5.048 9.816 -8.150 1.00 85.19 81 ASP A O 1
ATOM 647 N N . CYS A 1 82 ? 4.885 7.604 -7.857 1.00 80.69 82 CYS A N 1
ATOM 648 C CA . CYS A 1 82 ? 3.878 7.712 -6.803 1.00 80.69 82 CYS A CA 1
ATOM 649 C C . CYS A 1 82 ? 4.451 7.801 -5.383 1.00 80.69 82 CYS A C 1
ATOM 651 O O . CYS A 1 82 ? 3.769 8.335 -4.508 1.00 80.69 82 CYS A O 1
ATOM 653 N N . LEU A 1 83 ? 5.645 7.256 -5.116 1.00 80.19 83 LEU A N 1
ATOM 654 C CA . LEU A 1 83 ? 6.144 7.082 -3.743 1.00 80.19 83 LEU A CA 1
ATOM 655 C C . LEU A 1 83 ? 7.471 7.782 -3.455 1.00 80.19 83 LEU A C 1
ATOM 657 O O . LEU A 1 83 ? 7.674 8.187 -2.313 1.00 80.19 83 LEU A O 1
ATOM 661 N N . LEU A 1 84 ? 8.369 7.910 -4.435 1.00 77.25 84 LEU A N 1
ATOM 662 C CA . LEU A 1 84 ? 9.708 8.457 -4.185 1.00 77.25 84 LEU A CA 1
ATOM 663 C C . LEU A 1 84 ? 9.833 9.955 -4.468 1.00 77.25 84 LEU A C 1
ATOM 665 O O . LEU A 1 84 ? 10.754 10.551 -3.927 1.00 77.25 84 LEU A O 1
ATOM 669 N N . LYS A 1 85 ? 8.893 10.563 -5.212 1.00 64.88 85 LYS A N 1
ATOM 670 C CA . LYS A 1 85 ? 8.818 12.017 -5.463 1.00 64.88 85 LYS A CA 1
ATOM 671 C C . LYS A 1 85 ? 10.203 12.665 -5.608 1.00 64.88 85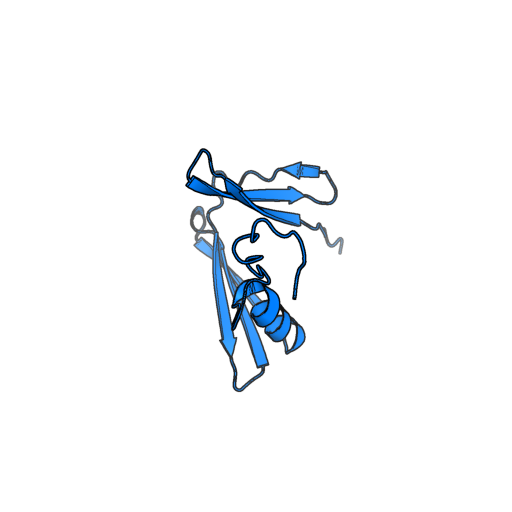 LYS A C 1
ATOM 673 O O . LYS A 1 85 ? 10.594 13.505 -4.796 1.00 64.88 85 LYS A O 1
ATOM 678 N N . ASP A 1 86 ? 10.917 12.334 -6.675 1.00 55.22 86 ASP A N 1
ATOM 679 C CA . ASP A 1 86 ? 11.998 13.210 -7.122 1.00 55.22 86 ASP A CA 1
ATOM 680 C C . ASP A 1 86 ? 11.362 14.453 -7.781 1.00 55.22 86 ASP A C 1
ATOM 682 O O . ASP A 1 86 ? 11.187 14.507 -8.993 1.00 55.22 86 ASP A O 1
ATOM 686 N N . GLY A 1 87 ? 10.974 15.439 -6.959 1.00 51.47 87 GLY A N 1
ATOM 687 C CA . GLY A 1 87 ? 10.672 16.810 -7.392 1.00 51.47 87 GLY A CA 1
ATOM 688 C C . GLY A 1 87 ? 9.191 17.218 -7.448 1.00 51.47 87 GLY A C 1
ATOM 689 O O . GLY A 1 87 ? 8.452 16.804 -8.329 1.00 51.47 87 GLY A O 1
ATOM 690 N N . GLU A 1 88 ? 8.840 18.139 -6.544 1.00 37.81 88 GLU A N 1
ATOM 691 C CA . GLU A 1 88 ? 7.701 19.080 -6.554 1.00 37.81 88 GLU A CA 1
ATOM 692 C C . GLU A 1 88 ? 6.294 18.539 -6.199 1.00 37.81 88 GLU A C 1
ATOM 694 O O . GLU A 1 88 ? 5.646 17.828 -6.970 1.00 37.81 88 GLU A O 1
ATOM 699 N N . PRO A 1 89 ? 5.713 18.952 -5.052 1.00 44.19 89 PRO A N 1
ATOM 700 C CA . PRO A 1 89 ? 4.276 19.150 -5.016 1.00 44.19 89 PRO A CA 1
ATOM 701 C C . PRO A 1 89 ? 3.947 20.306 -5.963 1.00 44.19 89 PRO A C 1
ATOM 703 O O . PRO A 1 89 ? 4.457 21.406 -5.782 1.00 44.19 89 PRO A O 1
ATOM 706 N N . GLY A 1 90 ? 3.040 20.078 -6.912 1.00 45.75 90 GLY A N 1
ATOM 707 C CA . GLY A 1 90 ? 2.331 21.130 -7.646 1.00 45.75 90 GLY A CA 1
ATOM 708 C C . GLY A 1 90 ? 1.419 21.967 -6.740 1.00 45.75 90 GLY A C 1
ATOM 709 O O . GLY A 1 90 ? 0.239 22.135 -7.030 1.00 45.75 90 GLY A O 1
ATOM 710 N N . TYR A 1 91 ? 1.951 22.456 -5.623 1.00 46.81 91 TYR A N 1
ATOM 711 C CA . TYR A 1 91 ? 1.449 23.623 -4.930 1.00 46.81 91 TYR A CA 1
ATOM 712 C C . TYR A 1 91 ? 2.277 24.795 -5.450 1.00 46.81 91 TYR A C 1
ATOM 714 O O . TYR A 1 91 ? 3.281 25.185 -4.859 1.00 46.81 91 TYR A O 1
ATOM 722 N N . SER A 1 92 ? 1.879 25.329 -6.605 1.00 45.94 92 SER A N 1
ATOM 723 C CA . SER A 1 92 ? 2.189 26.718 -6.910 1.00 45.94 92 SER A CA 1
ATOM 724 C C . SER A 1 92 ? 1.501 27.527 -5.821 1.00 45.94 92 SER A C 1
ATOM 726 O O . SER A 1 92 ? 0.280 27.676 -5.860 1.00 45.94 92 SER A O 1
ATOM 728 N N . ASP A 1 93 ? 2.265 27.953 -4.818 1.00 47.81 93 ASP A N 1
ATOM 729 C CA . ASP A 1 93 ? 1.857 29.025 -3.923 1.00 47.81 93 ASP A CA 1
ATOM 730 C C . ASP A 1 93 ? 1.388 30.167 -4.833 1.00 47.81 93 ASP A C 1
ATOM 732 O O . ASP A 1 93 ? 2.209 30.693 -5.597 1.00 47.81 93 ASP A O 1
ATOM 736 N N . PRO A 1 94 ? 0.081 30.486 -4.898 1.00 53.09 94 PRO A N 1
ATOM 737 C CA . PRO A 1 94 ? -0.325 31.694 -5.576 1.00 53.09 94 PRO A CA 1
ATOM 738 C C . PRO A 1 94 ? 0.229 32.781 -4.668 1.00 53.09 94 PRO A C 1
ATOM 740 O O . PRO A 1 94 ? -0.329 33.024 -3.598 1.00 53.09 94 PRO A O 1
ATOM 743 N N . GLY A 1 95 ? 1.399 33.315 -5.035 1.00 55.16 95 GLY A N 1
ATOM 744 C CA . GLY A 1 95 ? 2.114 34.309 -4.245 1.00 55.16 95 GLY A CA 1
ATOM 745 C C . GLY A 1 95 ? 1.165 35.410 -3.764 1.00 55.16 95 GLY A C 1
ATOM 746 O O . GLY A 1 95 ? 0.077 35.568 -4.325 1.00 55.16 95 GLY A O 1
ATOM 747 N N . PRO A 1 96 ? 1.542 36.158 -2.716 1.00 53.84 96 PRO A N 1
ATOM 748 C CA . PRO A 1 96 ? 0.628 37.045 -2.010 1.00 53.84 96 PRO A CA 1
ATOM 749 C C . PRO A 1 96 ? -0.178 37.881 -3.003 1.00 53.84 96 PRO A C 1
ATOM 751 O O . PRO A 1 96 ? 0.389 38.563 -3.856 1.00 53.84 96 PRO A O 1
ATOM 754 N N . ILE A 1 97 ? -1.503 37.753 -2.911 1.00 60.09 97 ILE A N 1
ATOM 755 C CA . ILE A 1 97 ? -2.451 38.488 -3.741 1.00 60.09 97 ILE A CA 1
ATOM 756 C C . ILE A 1 97 ? -2.190 39.968 -3.459 1.00 60.09 97 ILE A C 1
ATOM 758 O O . ILE A 1 97 ? -2.525 40.457 -2.381 1.00 60.09 97 ILE A O 1
ATOM 762 N N . ASP A 1 98 ? -1.547 40.664 -4.393 1.00 57.59 98 ASP A N 1
ATOM 763 C CA . ASP A 1 98 ? -1.501 42.121 -4.368 1.00 57.59 98 ASP A CA 1
ATOM 764 C C . ASP A 1 98 ? -2.943 42.641 -4.500 1.00 57.59 98 ASP A C 1
ATOM 766 O O . ASP A 1 98 ? -3.750 42.074 -5.247 1.00 57.59 98 ASP A O 1
ATOM 770 N N . GLU A 1 99 ? -3.274 43.723 -3.791 1.00 58.50 99 GLU A N 1
ATOM 771 C CA . GLU A 1 99 ? -4.620 44.311 -3.661 1.00 58.50 99 GLU A CA 1
ATOM 772 C C . GLU A 1 99 ? -5.234 44.771 -5.007 1.00 58.50 99 GLU A C 1
ATOM 774 O O . GLU A 1 99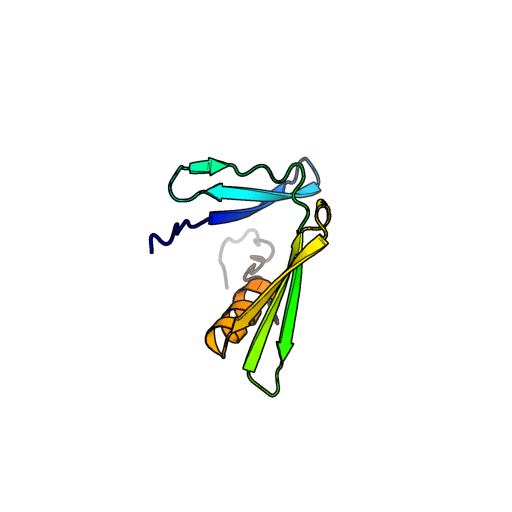 ? -6.353 45.279 -5.056 1.00 58.50 99 GLU A O 1
ATOM 779 N N . SER A 1 100 ? -4.530 44.546 -6.118 1.00 63.31 100 SER A N 1
ATOM 780 C CA . SER A 1 100 ? -4.897 44.913 -7.486 1.00 63.31 100 SER A CA 1
ATOM 781 C C . SER A 1 100 ? -5.482 43.764 -8.333 1.00 63.31 100 SER A C 1
ATOM 783 O O . SER A 1 100 ? -5.885 43.995 -9.473 1.00 63.31 100 SER A O 1
ATOM 785 N N . GLY A 1 101 ? -5.565 42.530 -7.819 1.00 51.28 101 GLY A N 1
ATOM 786 C CA . GLY A 1 101 ? -6.413 41.471 -8.393 1.00 51.28 101 GLY A CA 1
ATOM 787 C C . GLY A 1 101 ? -6.132 41.051 -9.847 1.00 51.28 101 GLY A C 1
ATOM 788 O O . GLY A 1 101 ? -7.079 40.818 -10.596 1.00 51.28 101 GLY A O 1
ATOM 789 N N . THR A 1 102 ? -4.868 40.927 -10.272 1.00 44.53 102 THR A N 1
ATOM 790 C CA . THR A 1 102 ? -4.528 40.312 -11.575 1.00 44.53 102 THR A CA 1
ATOM 791 C C . THR A 1 102 ? -3.312 39.386 -11.447 1.00 44.53 102 THR A C 1
ATOM 793 O O . THR A 1 102 ? -2.280 39.799 -10.929 1.00 44.53 102 THR A O 1
ATOM 796 N N . ILE A 1 103 ? -3.442 38.135 -11.907 1.00 53.00 103 ILE A N 1
ATOM 797 C CA . ILE A 1 103 ? -2.371 37.119 -11.924 1.00 53.00 103 ILE A CA 1
ATOM 798 C C . ILE A 1 103 ? -1.478 37.377 -13.153 1.00 53.00 103 ILE A C 1
ATOM 800 O O . ILE A 1 103 ? -2.016 37.497 -14.256 1.00 53.00 103 ILE A O 1
ATOM 804 N N . GLN A 1 104 ? -0.154 37.485 -12.967 1.00 40.19 104 GLN A N 1
ATOM 805 C CA . GLN A 1 104 ? 0.835 37.457 -14.062 1.00 40.19 104 GLN A CA 1
ATOM 806 C C . GLN A 1 104 ? 1.098 36.030 -14.541 1.00 40.19 104 GLN A C 1
ATOM 808 O O . GLN A 1 104 ? 1.195 35.132 -13.676 1.00 40.19 104 GLN A O 1
#

Foldseek 3Di:
DDDPDWDKDWDWDQDPVVSDIDIWIATPVPRHTDDCVQFDKDWDWDADPVFLKIKIKIARPNVRDIDIDIDHNVVSVCCCVPPVPPDDDPPPPQPPPDPPDDRD